Protein AF-A0A0F7ZQN8-F1 (afdb_monomer_lite)

Secondary structure (DSSP, 8-state):
--SHHHHHHHHHHHHHT-HHHHHHHHHHHHHSB-TTSSBP-S-PPPP-SSHHHHHHHHHHHHHHTHHHHHHHHHH---SSTT-GGGGGPPPHHHHHHHHHHHHHHHHHHHHHHHHHHHHHHHTSSSSS------

Sequence (134 aa):
MKGVAGKLHNLVSYINRNDARREVLKARMRVTKTSDGKLFVGVLLKDGGIRWNATYCMIERALRCRPAIDLYQAQWKSPDKDDKHRNDFLTEADWHELEPLYTLLQPFERLTKRLQGRADDEGNEGSSSAVIDD

Organism: NCBI:txid1043627

InterPro domains:
  IPR012337 Ribonuclease H-like superfamily [SSF53098] (4-119)
  IPR052035 Zinc finger BED domain-containing [PTHR46481] (5-116)

Structure (mmCIF, N/CA/C/O backbone):
data_AF-A0A0F7ZQN8-F1
#
_entry.id   AF-A0A0F7ZQN8-F1
#
loop_
_atom_site.group_PDB
_atom_site.id
_atom_site.type_symbol
_atom_site.label_atom_id
_atom_site.label_alt_id
_atom_site.label_comp_id
_atom_site.label_asym_id
_atom_site.label_entity_id
_atom_site.label_seq_id
_atom_site.pdbx_PDB_ins_code
_atom_site.Cartn_x
_atom_site.Cartn_y
_atom_site.Cartn_z
_atom_site.occupancy
_atom_site.B_iso_or_equiv
_atom_site.auth_seq_id
_atom_site.auth_comp_id
_atom_site.auth_asym_id
_atom_site.auth_atom_id
_atom_site.pdbx_PDB_model_num
ATOM 1 N N . MET A 1 1 ? -4.830 8.163 -10.586 1.00 58.22 1 MET A N 1
ATOM 2 C CA . MET A 1 1 ? -4.327 6.903 -11.181 1.00 58.22 1 MET A CA 1
ATOM 3 C C . MET A 1 1 ? -5.511 5.934 -11.240 1.00 58.22 1 MET A C 1
ATOM 5 O O . MET A 1 1 ? -6.352 6.028 -10.356 1.00 58.22 1 MET A O 1
ATOM 9 N N . LYS A 1 2 ? -5.669 5.117 -12.291 1.00 76.38 2 LYS A N 1
ATOM 10 C CA . LYS A 1 2 ? -6.798 4.167 -12.438 1.00 76.38 2 LYS A CA 1
ATOM 11 C C . LYS A 1 2 ? -6.299 2.727 -12.228 1.00 76.38 2 LYS A C 1
ATOM 13 O O . LYS A 1 2 ? -5.107 2.488 -12.400 1.00 76.38 2 LYS A O 1
ATOM 18 N N . GLY A 1 3 ? -7.192 1.802 -11.872 1.00 87.62 3 GLY A N 1
ATOM 19 C CA . GLY A 1 3 ? -6.855 0.393 -11.610 1.00 87.62 3 GLY A CA 1
ATOM 20 C C . GLY A 1 3 ? -6.200 0.156 -10.244 1.00 87.62 3 GLY A C 1
ATOM 21 O O . GLY A 1 3 ? -6.151 1.060 -9.406 1.00 87.62 3 GLY A O 1
ATOM 22 N N . VAL A 1 4 ? -5.675 -1.054 -10.034 1.00 91.94 4 VAL A N 1
ATOM 23 C CA . VAL A 1 4 ? -5.182 -1.529 -8.728 1.00 91.94 4 VAL A CA 1
ATOM 24 C C . VAL A 1 4 ? -4.074 -0.656 -8.120 1.00 91.94 4 VAL A C 1
ATOM 26 O O . VAL A 1 4 ? -4.091 -0.351 -6.928 1.00 91.94 4 VAL A O 1
ATOM 29 N N . ALA A 1 5 ? -3.161 -0.133 -8.944 1.00 90.88 5 ALA A N 1
ATOM 30 C CA . ALA A 1 5 ? -2.118 0.787 -8.485 1.00 90.88 5 ALA A CA 1
ATOM 31 C C . ALA A 1 5 ? -2.697 2.120 -7.981 1.00 90.88 5 ALA A C 1
ATOM 33 O O . ALA A 1 5 ? -2.196 2.696 -7.016 1.00 90.88 5 ALA A O 1
ATOM 34 N N . GLY A 1 6 ? -3.780 2.603 -8.601 1.00 91.25 6 GLY A N 1
ATOM 35 C CA . GLY A 1 6 ? -4.474 3.806 -8.145 1.00 91.25 6 GLY A CA 1
ATOM 36 C C . GLY A 1 6 ? -5.232 3.600 -6.842 1.00 91.25 6 GLY A C 1
ATOM 37 O O . GLY A 1 6 ? -5.226 4.482 -5.988 1.00 91.25 6 GLY A O 1
ATOM 38 N N . LYS A 1 7 ? -5.800 2.410 -6.662 1.00 94.62 7 LYS A N 1
ATOM 39 C CA . LYS A 1 7 ? -6.428 1.993 -5.411 1.00 94.62 7 LYS A CA 1
ATOM 40 C C . LYS A 1 7 ? -5.416 1.974 -4.259 1.00 94.62 7 LYS A C 1
ATOM 42 O O . LYS A 1 7 ? -5.613 2.640 -3.244 1.00 94.62 7 LYS A O 1
ATOM 47 N N . LEU A 1 8 ? -4.263 1.331 -4.472 1.00 94.44 8 LEU A N 1
ATOM 48 C CA . LEU A 1 8 ? -3.152 1.335 -3.516 1.00 94.44 8 LEU A CA 1
ATOM 49 C C . LEU A 1 8 ? -2.645 2.759 -3.222 1.00 94.44 8 LEU A C 1
ATOM 51 O O . LEU A 1 8 ? -2.448 3.109 -2.059 1.00 94.44 8 LEU A O 1
ATOM 55 N N . HIS A 1 9 ? -2.480 3.603 -4.247 1.00 92.50 9 HIS A N 1
ATOM 56 C CA . HIS A 1 9 ? -2.089 5.008 -4.079 1.00 92.50 9 HIS A CA 1
ATOM 57 C C . HIS A 1 9 ? -3.048 5.773 -3.159 1.00 92.50 9 HIS A C 1
ATOM 59 O O . HIS A 1 9 ? -2.608 6.513 -2.271 1.00 92.50 9 HIS A O 1
ATOM 65 N N . ASN A 1 10 ? -4.356 5.615 -3.373 1.00 93.38 10 ASN A N 1
ATOM 66 C CA . ASN A 1 10 ? -5.377 6.275 -2.568 1.00 93.38 10 ASN A CA 1
ATOM 67 C C . ASN A 1 10 ? -5.336 5.783 -1.121 1.00 93.38 10 ASN A C 1
ATOM 69 O O . ASN A 1 10 ? -5.368 6.607 -0.205 1.00 93.38 10 ASN A O 1
ATOM 73 N N . LEU A 1 11 ? -5.177 4.471 -0.912 1.00 93.56 11 LEU A N 1
ATOM 74 C CA . LEU A 1 11 ? -5.047 3.875 0.415 1.00 93.56 11 LEU A CA 1
ATOM 75 C C . LEU A 1 11 ? -3.841 4.429 1.176 1.00 93.56 11 LEU A C 1
ATOM 77 O O . LEU A 1 11 ? -3.977 4.967 2.277 1.00 93.56 11 LEU A O 1
ATOM 81 N N . VAL A 1 12 ? -2.663 4.371 0.555 1.00 92.00 12 VAL A N 1
ATOM 82 C CA . VAL A 1 12 ? -1.421 4.909 1.119 1.00 92.00 12 VAL A CA 1
ATOM 83 C C . VAL A 1 12 ? -1.561 6.404 1.410 1.00 92.00 12 VAL A C 1
ATOM 85 O O . VAL A 1 12 ? -1.172 6.869 2.482 1.00 92.00 12 VAL A O 1
ATOM 88 N N . SER A 1 13 ? -2.152 7.167 0.487 1.00 92.31 13 SER A N 1
ATOM 89 C CA . SER A 1 13 ? -2.384 8.602 0.662 1.00 92.31 13 SER A CA 1
ATOM 90 C C . SER A 1 13 ? -3.335 8.900 1.819 1.00 92.31 13 SER A C 1
ATOM 92 O O . SER A 1 13 ? -3.062 9.806 2.603 1.00 92.31 13 SER A O 1
ATOM 94 N N . TYR A 1 14 ? -4.432 8.155 1.957 1.00 91.88 14 TYR A N 1
ATOM 95 C CA . TYR A 1 14 ? -5.397 8.341 3.040 1.00 91.88 14 TYR A CA 1
A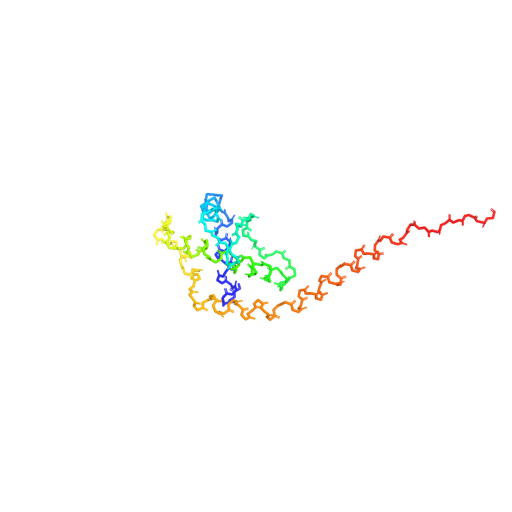TOM 96 C C . TYR A 1 14 ? -4.769 8.102 4.413 1.00 91.88 14 TYR A C 1
ATOM 98 O O . TYR A 1 14 ? -4.986 8.898 5.335 1.00 91.88 14 TYR A O 1
ATOM 106 N N . ILE A 1 15 ? -3.974 7.035 4.536 1.00 91.00 15 ILE A N 1
ATOM 107 C CA . ILE A 1 15 ? -3.269 6.687 5.772 1.00 91.00 15 ILE A CA 1
ATOM 108 C C . ILE A 1 15 ? -2.221 7.754 6.086 1.00 91.00 15 ILE A C 1
ATOM 110 O O . ILE A 1 15 ? -2.177 8.271 7.199 1.00 91.00 15 ILE A O 1
ATOM 114 N N . ASN A 1 16 ? -1.404 8.134 5.101 1.00 90.06 16 ASN A N 1
ATOM 115 C CA . ASN A 1 16 ? -0.279 9.033 5.336 1.00 90.06 16 ASN A CA 1
ATOM 116 C C . ASN A 1 16 ? -0.682 10.487 5.606 1.00 90.06 16 ASN A C 1
ATOM 118 O O . ASN A 1 16 ? 0.081 11.206 6.247 1.00 90.06 16 ASN A O 1
ATOM 122 N N . ARG A 1 17 ? -1.875 10.920 5.183 1.00 89.38 17 ARG A N 1
ATOM 123 C CA . ARG A 1 17 ? -2.391 12.282 5.418 1.00 89.38 17 ARG A CA 1
ATOM 124 C C . ARG A 1 17 ? -2.775 12.581 6.871 1.00 89.38 17 ARG A C 1
ATOM 126 O O . ARG A 1 17 ? -3.018 13.740 7.181 1.00 89.38 17 ARG A O 1
ATOM 133 N N . ASN A 1 18 ? -2.864 11.579 7.746 1.00 89.25 18 ASN A N 1
ATOM 134 C CA . ASN A 1 18 ? -3.291 11.771 9.131 1.00 89.25 18 ASN A CA 1
ATOM 135 C C . ASN A 1 18 ? -2.419 10.962 10.099 1.00 89.25 18 ASN A C 1
ATOM 137 O O . ASN A 1 18 ? -2.306 9.743 9.988 1.00 89.25 18 ASN A O 1
ATOM 141 N N . ASP A 1 19 ? -1.842 11.650 11.078 1.00 89.38 19 ASP A N 1
ATOM 142 C CA . ASP A 1 19 ? -0.894 11.101 12.049 1.00 89.38 19 ASP A CA 1
ATOM 143 C C . ASP A 1 19 ? -1.486 9.9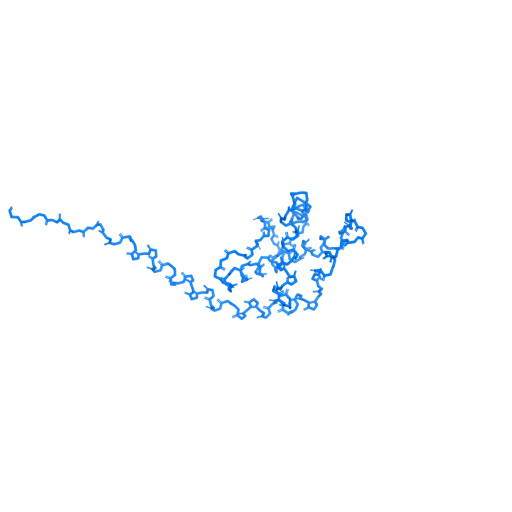50 12.860 1.00 89.38 19 ASP A C 1
ATOM 145 O O . ASP A 1 19 ? -0.856 8.901 12.980 1.00 89.38 19 ASP A O 1
ATOM 149 N N . ALA A 1 20 ? -2.731 10.086 13.321 1.00 90.94 20 ALA A N 1
ATOM 150 C CA . ALA A 1 20 ? -3.416 9.026 14.050 1.00 90.94 20 ALA A CA 1
ATOM 151 C C . ALA A 1 20 ? -3.601 7.774 13.179 1.00 90.94 20 ALA A C 1
ATOM 153 O O . ALA A 1 20 ? -3.368 6.658 13.639 1.00 90.94 20 ALA A O 1
ATOM 154 N N . ARG A 1 21 ? -3.943 7.934 11.892 1.00 91.94 21 ARG A N 1
ATOM 155 C CA . ARG A 1 21 ? -4.058 6.800 10.956 1.00 91.94 21 ARG A CA 1
ATOM 156 C C . ARG A 1 21 ? -2.712 6.116 10.727 1.00 91.94 21 ARG A C 1
ATOM 158 O O . ARG A 1 21 ? -2.664 4.885 10.692 1.00 91.94 21 ARG A O 1
ATOM 165 N N . ARG A 1 22 ? -1.624 6.889 10.616 1.00 91.38 22 ARG A N 1
ATOM 166 C CA . ARG A 1 22 ? -0.261 6.340 10.516 1.00 91.38 22 ARG A CA 1
ATOM 167 C C . ARG A 1 22 ? 0.114 5.543 11.761 1.00 91.38 22 ARG A C 1
ATOM 169 O O . ARG A 1 22 ? 0.647 4.445 11.625 1.00 91.38 22 ARG A O 1
ATOM 176 N N . GLU A 1 23 ? -0.183 6.053 12.954 1.00 91.31 23 GLU A N 1
ATOM 177 C CA . GLU A 1 23 ? 0.110 5.343 14.205 1.00 91.31 23 GLU A CA 1
ATOM 178 C C . GLU A 1 23 ? -0.714 4.059 14.358 1.00 91.31 23 GLU A C 1
ATOM 180 O O . GLU A 1 23 ? -0.166 3.035 14.770 1.00 91.31 23 GLU A O 1
ATOM 185 N N . VAL A 1 24 ? -1.985 4.051 13.935 1.00 91.12 24 VAL A N 1
ATOM 186 C CA . VAL A 1 24 ? -2.795 2.820 13.897 1.00 91.12 24 VAL A CA 1
ATOM 187 C C . VAL A 1 24 ? -2.131 1.765 13.013 1.00 91.12 24 VAL A C 1
ATOM 189 O O . VAL A 1 24 ? -1.968 0.623 13.446 1.00 91.12 24 VAL A O 1
ATOM 192 N N . LEU A 1 25 ? -1.689 2.129 11.806 1.00 90.69 25 LEU A N 1
ATOM 193 C CA . LEU A 1 25 ? -1.009 1.179 10.925 1.00 90.69 25 LEU A CA 1
ATOM 194 C C . LEU A 1 25 ? 0.326 0.696 11.517 1.00 90.69 25 LEU A C 1
ATOM 196 O O . LEU A 1 25 ? 0.598 -0.504 11.497 1.00 90.69 25 LEU A O 1
ATOM 200 N N . LYS A 1 26 ? 1.143 1.591 12.089 1.00 88.81 26 LYS A N 1
ATOM 201 C CA . LYS A 1 26 ? 2.397 1.210 12.764 1.00 88.81 26 LYS A CA 1
ATOM 202 C C . LYS A 1 26 ? 2.149 0.233 13.911 1.00 88.81 26 LYS A C 1
ATOM 204 O O . LYS A 1 26 ? 2.902 -0.724 14.070 1.00 88.81 26 LYS A O 1
ATOM 209 N N . ALA A 1 27 ? 1.090 0.438 14.693 1.00 89.00 27 ALA A N 1
ATOM 210 C CA . ALA A 1 27 ? 0.706 -0.489 15.750 1.00 89.00 27 ALA A CA 1
ATOM 211 C C . ALA A 1 27 ? 0.363 -1.879 15.190 1.00 89.00 27 ALA A C 1
ATOM 213 O O . ALA A 1 27 ? 0.725 -2.877 15.807 1.00 89.00 27 ALA A O 1
ATOM 214 N N . ARG A 1 28 ? -0.269 -1.965 14.008 1.00 89.38 28 ARG A N 1
ATOM 215 C CA . ARG A 1 28 ? -0.506 -3.248 13.319 1.00 89.38 28 ARG A CA 1
ATOM 216 C C . ARG A 1 28 ? 0.789 -3.884 12.828 1.00 89.38 28 ARG A C 1
ATOM 218 O O . ARG A 1 28 ? 1.028 -5.043 13.137 1.00 89.38 28 ARG A O 1
ATOM 225 N N . MET A 1 29 ? 1.678 -3.110 12.209 1.00 86.25 29 MET A N 1
ATOM 226 C CA . MET A 1 29 ? 2.998 -3.588 11.771 1.00 86.25 29 MET A CA 1
ATOM 227 C C . MET A 1 29 ? 3.854 -4.167 12.909 1.00 86.25 29 MET A C 1
ATOM 229 O O . MET A 1 29 ? 4.665 -5.052 12.664 1.00 86.25 29 MET A O 1
ATOM 233 N N . ARG A 1 30 ? 3.679 -3.698 14.153 1.00 84.12 30 ARG A N 1
ATOM 234 C CA . ARG A 1 30 ? 4.383 -4.238 15.333 1.00 84.12 30 ARG A CA 1
ATOM 235 C C . ARG A 1 30 ? 3.872 -5.608 15.783 1.00 84.12 30 ARG A C 1
ATOM 237 O O . ARG A 1 30 ? 4.616 -6.332 16.433 1.00 84.12 30 ARG A O 1
ATOM 244 N N . VAL A 1 31 ? 2.617 -5.943 15.478 1.00 84.31 31 VAL A N 1
ATOM 245 C CA . VAL A 1 31 ? 1.973 -7.199 15.910 1.00 84.31 31 VAL A CA 1
ATOM 246 C C . VAL A 1 31 ? 1.794 -8.203 14.772 1.00 84.31 31 VAL A C 1
ATOM 248 O O . VAL A 1 31 ? 1.508 -9.369 15.023 1.00 84.31 31 VAL A O 1
ATOM 251 N N . THR A 1 32 ? 1.984 -7.777 13.524 1.00 83.81 32 THR A N 1
ATOM 252 C CA . THR A 1 32 ? 1.983 -8.647 12.346 1.00 83.81 32 THR A CA 1
ATOM 253 C C . THR A 1 32 ? 3.401 -8.841 11.833 1.00 83.81 32 THR A C 1
ATOM 255 O O . THR A 1 32 ? 4.133 -7.869 11.646 1.00 83.81 32 THR A O 1
ATOM 258 N N . LYS A 1 33 ? 3.772 -10.081 11.516 1.00 84.12 33 LYS A N 1
ATOM 259 C CA . LYS A 1 33 ? 4.970 -10.333 10.711 1.00 84.12 33 LYS A CA 1
ATOM 260 C C . LYS A 1 33 ? 4.715 -9.897 9.265 1.00 84.12 33 LYS A C 1
ATOM 262 O O . LYS A 1 33 ? 3.588 -9.988 8.780 1.00 84.12 33 LYS A O 1
ATOM 267 N N . THR A 1 34 ? 5.752 -9.417 8.592 1.00 82.88 34 THR A N 1
ATOM 268 C CA . THR A 1 34 ? 5.765 -9.242 7.139 1.00 82.88 34 THR A CA 1
ATOM 269 C C . THR A 1 34 ? 5.527 -10.576 6.446 1.00 82.88 34 THR A C 1
ATOM 271 O O . THR A 1 34 ? 5.671 -11.643 7.048 1.00 82.88 34 THR A O 1
ATOM 274 N N . SER A 1 35 ? 5.222 -10.523 5.153 1.00 81.50 35 SER A N 1
ATOM 275 C CA . SER A 1 35 ? 5.026 -11.722 4.330 1.00 81.50 35 SER A CA 1
ATOM 276 C C . SER A 1 35 ? 6.251 -12.659 4.319 1.00 81.50 35 SER A C 1
ATOM 278 O O . SER A 1 35 ? 6.089 -13.861 4.153 1.00 81.50 35 SER A O 1
ATOM 280 N N . ASP A 1 36 ? 7.466 -12.149 4.568 1.00 82.81 36 ASP A N 1
ATOM 281 C CA . ASP A 1 36 ? 8.699 -12.943 4.734 1.00 82.81 36 ASP A CA 1
ATOM 282 C C . ASP A 1 36 ? 9.012 -13.325 6.199 1.00 82.81 36 ASP A C 1
ATOM 284 O O . ASP A 1 36 ? 10.122 -13.752 6.515 1.00 82.81 36 ASP A O 1
ATOM 288 N N . GLY A 1 37 ? 8.052 -13.169 7.115 1.00 78.12 37 GLY A N 1
ATOM 289 C CA . GLY A 1 37 ? 8.149 -13.617 8.507 1.00 78.12 37 GLY A CA 1
ATOM 290 C C . GLY A 1 37 ? 8.931 -12.696 9.452 1.00 78.12 37 GLY A C 1
ATOM 291 O O . GLY A 1 37 ? 9.158 -13.068 10.608 1.00 78.12 37 GLY A O 1
ATOM 292 N N . LYS A 1 38 ? 9.333 -11.502 9.004 1.00 77.38 38 LYS A N 1
ATOM 293 C CA . LYS A 1 38 ? 10.127 -10.533 9.779 1.00 77.38 38 LYS A CA 1
ATOM 294 C C . LYS A 1 38 ? 9.251 -9.452 10.410 1.00 77.38 38 LYS A C 1
ATOM 296 O O . LYS A 1 38 ? 8.073 -9.316 10.104 1.00 77.38 38 LYS A O 1
ATOM 301 N N . LEU A 1 39 ? 9.819 -8.664 11.319 1.00 73.06 39 LEU A N 1
ATOM 302 C CA . LEU A 1 39 ? 9.166 -7.442 11.790 1.00 73.06 39 LEU A CA 1
ATOM 303 C C . LEU A 1 39 ? 9.446 -6.308 10.808 1.00 73.06 39 LEU A C 1
ATOM 305 O O . LEU A 1 39 ? 10.587 -6.097 10.395 1.00 73.06 39 LEU A O 1
ATOM 309 N N . PHE A 1 40 ? 8.406 -5.561 10.449 1.00 70.94 40 PHE A N 1
ATOM 310 C CA . PHE A 1 40 ? 8.566 -4.391 9.600 1.00 70.94 40 PHE A CA 1
ATOM 311 C C . PHE A 1 40 ? 8.933 -3.162 10.431 1.00 70.94 40 PHE A C 1
ATOM 313 O O . PHE A 1 40 ? 8.171 -2.745 11.303 1.00 70.94 40 PHE A O 1
ATOM 320 N N . VAL A 1 41 ? 10.065 -2.530 10.117 1.00 64.50 41 VAL A N 1
ATOM 321 C CA . VAL A 1 41 ? 10.470 -1.252 10.717 1.00 64.50 41 VAL A CA 1
ATOM 322 C C . VAL A 1 41 ? 10.429 -0.170 9.637 1.00 64.50 41 VAL A C 1
ATOM 324 O O . VAL A 1 41 ? 11.343 -0.037 8.827 1.00 64.50 41 VAL A O 1
ATOM 327 N N . GLY A 1 42 ? 9.336 0.599 9.589 1.00 67.06 42 GLY A N 1
ATOM 328 C CA . GLY A 1 42 ? 9.226 1.783 8.734 1.00 67.06 42 GLY A CA 1
ATOM 329 C C . GLY A 1 42 ? 7.788 2.235 8.442 1.00 67.06 42 GLY A C 1
ATOM 330 O O . GLY A 1 42 ? 6.848 1.786 9.084 1.00 67.06 42 GLY A O 1
ATOM 331 N N . VAL A 1 43 ? 7.613 3.145 7.474 1.00 72.19 43 VAL A N 1
ATOM 332 C CA . VAL A 1 43 ? 6.310 3.741 7.079 1.00 72.19 43 VAL A CA 1
ATOM 333 C C . VAL A 1 43 ? 5.876 3.322 5.674 1.00 72.19 43 VAL A C 1
ATOM 335 O O . VAL A 1 43 ? 6.735 2.928 4.898 1.00 72.19 43 VAL A O 1
ATOM 338 N N . LEU A 1 44 ? 4.595 3.411 5.300 1.00 77.19 44 LEU A N 1
ATOM 339 C CA . LEU A 1 44 ? 4.200 3.253 3.890 1.00 77.19 44 LEU A CA 1
ATOM 340 C C . LEU A 1 44 ? 4.697 4.445 3.065 1.00 77.19 44 LEU A C 1
ATOM 342 O O . LEU A 1 44 ? 4.549 5.592 3.483 1.00 77.19 44 LEU A O 1
ATOM 346 N 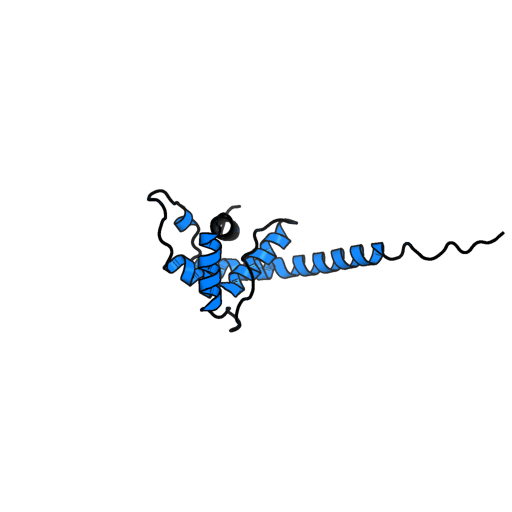N . LEU A 1 45 ? 5.275 4.178 1.895 1.00 76.94 45 LEU A N 1
ATOM 347 C CA . LEU A 1 45 ? 5.786 5.215 1.000 1.00 76.94 45 LEU A CA 1
ATOM 348 C C . LEU A 1 45 ? 4.708 5.616 -0.002 1.00 76.94 45 LEU A C 1
ATOM 350 O O . LEU A 1 45 ? 4.118 4.746 -0.636 1.00 76.94 45 LEU A O 1
ATOM 354 N N . LYS A 1 46 ? 4.489 6.924 -0.158 1.00 72.06 46 LYS A N 1
ATOM 355 C CA . LYS A 1 46 ? 3.717 7.481 -1.273 1.00 72.06 46 LYS A CA 1
ATOM 356 C C . LYS A 1 46 ? 4.610 7.544 -2.517 1.00 72.06 46 LYS A C 1
ATOM 358 O O . LYS A 1 46 ? 5.813 7.768 -2.404 1.00 72.06 46 LYS A O 1
ATOM 363 N N . ASP A 1 47 ? 4.029 7.383 -3.695 1.00 69.62 47 ASP A N 1
ATOM 364 C CA . ASP A 1 47 ? 4.702 7.628 -4.967 1.00 69.62 47 ASP A CA 1
ATOM 365 C C . ASP A 1 47 ? 5.049 9.128 -5.141 1.00 69.62 47 ASP A C 1
ATOM 367 O O . ASP A 1 47 ? 4.183 10.002 -5.144 1.00 69.62 47 ASP A O 1
ATOM 371 N N . GLY A 1 48 ? 6.341 9.456 -5.254 1.00 52.06 48 GLY A N 1
ATOM 372 C CA . GLY A 1 48 ? 6.819 10.847 -5.324 1.00 52.06 48 GLY A CA 1
ATOM 373 C C . GLY A 1 48 ? 7.932 11.144 -6.339 1.00 52.06 48 GLY A C 1
ATOM 374 O O . GLY A 1 48 ? 8.476 12.238 -6.298 1.00 52.06 48 GLY A O 1
ATOM 375 N N . GLY A 1 49 ? 8.290 10.214 -7.233 1.00 55.81 49 GLY A N 1
ATOM 376 C CA . GLY A 1 49 ? 9.406 10.356 -8.192 1.00 55.81 49 GLY A CA 1
ATOM 377 C C . GLY A 1 49 ? 9.068 9.846 -9.600 1.00 55.81 49 GLY A C 1
ATOM 378 O O . GLY A 1 49 ? 7.884 9.710 -9.915 1.00 55.81 49 GLY A O 1
ATOM 379 N N . ILE A 1 50 ? 10.087 9.553 -10.438 1.00 54.25 50 ILE A N 1
ATOM 380 C CA . ILE A 1 50 ? 9.919 8.952 -11.784 1.00 54.25 50 ILE A CA 1
ATOM 381 C C . ILE A 1 50 ? 8.844 7.865 -11.695 1.00 54.25 50 ILE A C 1
ATOM 383 O O . ILE A 1 50 ? 8.913 6.962 -10.858 1.00 54.25 50 ILE A O 1
ATOM 387 N N . ARG A 1 51 ? 7.787 8.043 -12.495 1.00 64.81 51 ARG A N 1
ATOM 388 C CA . ARG A 1 51 ? 6.431 7.554 -12.198 1.00 64.81 51 ARG A CA 1
ATOM 389 C C . ARG A 1 51 ? 6.373 6.056 -11.901 1.00 64.81 51 ARG A C 1
ATOM 391 O O . ARG A 1 51 ? 5.574 5.624 -11.077 1.00 64.81 51 ARG A O 1
ATOM 398 N N . TRP A 1 52 ? 7.226 5.269 -12.548 1.00 74.56 52 TRP A N 1
ATOM 399 C CA . TRP A 1 52 ? 7.263 3.824 -12.384 1.00 74.56 52 TRP A CA 1
ATOM 400 C C . TRP A 1 52 ? 8.152 3.367 -11.204 1.00 74.56 52 TRP A C 1
ATOM 402 O O . TRP A 1 52 ? 7.755 2.422 -10.531 1.00 74.56 52 TRP A O 1
ATOM 412 N N . ASN A 1 53 ? 9.258 4.044 -10.851 1.00 78.25 53 ASN A N 1
ATOM 413 C CA . ASN A 1 53 ? 10.103 3.682 -9.688 1.00 78.25 53 ASN A CA 1
ATOM 414 C C . ASN A 1 53 ? 9.358 3.929 -8.379 1.00 78.25 53 ASN A C 1
ATOM 416 O O . ASN A 1 53 ? 9.360 3.115 -7.460 1.00 78.25 53 ASN A O 1
ATOM 420 N N . ALA A 1 54 ? 8.680 5.073 -8.306 1.00 80.75 54 ALA A N 1
ATOM 421 C CA . ALA A 1 54 ? 7.903 5.438 -7.136 1.00 80.75 54 ALA A CA 1
ATOM 422 C C . ALA A 1 54 ? 6.722 4.470 -6.930 1.00 80.75 54 ALA A C 1
ATOM 424 O O . ALA A 1 54 ? 6.452 4.044 -5.806 1.00 80.75 54 ALA A O 1
ATOM 425 N N . THR A 1 55 ? 6.085 4.057 -8.031 1.00 87.38 55 THR A N 1
ATOM 426 C CA . THR A 1 55 ? 5.047 3.018 -8.035 1.00 87.38 55 THR A CA 1
ATOM 427 C C . THR A 1 55 ? 5.616 1.662 -7.614 1.00 87.38 55 THR A C 1
ATOM 429 O O . THR A 1 55 ? 5.043 1.013 -6.745 1.00 87.38 55 THR A O 1
ATOM 432 N N . TYR A 1 56 ? 6.770 1.259 -8.155 1.00 90.38 56 TYR A N 1
ATOM 433 C CA . TYR A 1 56 ? 7.469 0.030 -7.777 1.00 90.38 56 TYR A CA 1
ATOM 434 C C . TYR A 1 56 ? 7.733 -0.033 -6.267 1.00 90.38 56 TYR A C 1
ATOM 436 O O . TYR A 1 56 ? 7.328 -0.992 -5.611 1.00 90.38 56 TYR A O 1
ATOM 444 N N . CYS A 1 57 ? 8.338 1.014 -5.698 1.00 89.69 57 CYS A N 1
ATOM 445 C CA . CYS A 1 57 ? 8.645 1.092 -4.269 1.00 89.69 57 CYS A CA 1
ATOM 446 C C . CYS A 1 57 ? 7.382 1.051 -3.396 1.00 89.69 57 CYS A C 1
ATOM 448 O O . CYS A 1 57 ? 7.386 0.433 -2.330 1.00 89.69 57 CYS A O 1
ATOM 450 N N . MET A 1 58 ? 6.294 1.695 -3.833 1.00 92.38 58 MET A N 1
ATOM 451 C CA . MET A 1 58 ? 5.010 1.652 -3.131 1.00 92.38 58 MET A CA 1
ATOM 452 C C . MET A 1 58 ? 4.426 0.232 -3.123 1.00 92.38 58 MET A C 1
ATOM 454 O O . MET A 1 58 ? 4.031 -0.252 -2.061 1.00 92.38 58 MET A O 1
ATOM 458 N N . ILE A 1 59 ? 4.415 -0.451 -4.275 1.00 93.88 59 ILE A N 1
ATOM 459 C CA . ILE A 1 59 ? 3.897 -1.821 -4.399 1.00 93.88 59 ILE A CA 1
ATOM 460 C C . ILE A 1 59 ? 4.754 -2.799 -3.591 1.00 93.88 59 ILE A C 1
ATOM 462 O O . ILE A 1 59 ? 4.210 -3.563 -2.798 1.00 93.88 59 ILE A O 1
ATOM 466 N N . GLU A 1 60 ? 6.083 -2.738 -3.716 1.00 93.62 60 GLU A N 1
ATOM 467 C CA . GLU A 1 60 ? 7.010 -3.590 -2.957 1.00 93.62 60 GLU A CA 1
ATOM 468 C C . GLU A 1 60 ? 6.718 -3.536 -1.456 1.00 93.62 60 GLU A C 1
ATOM 470 O O . GLU A 1 60 ? 6.659 -4.549 -0.755 1.00 93.62 60 GLU A O 1
ATOM 475 N N . ARG A 1 61 ? 6.525 -2.317 -0.955 1.00 91.19 61 ARG A N 1
ATOM 476 C CA . ARG A 1 61 ? 6.306 -2.067 0.462 1.00 91.19 61 ARG A CA 1
ATOM 477 C C . ARG A 1 61 ? 4.923 -2.512 0.911 1.00 91.19 61 ARG A C 1
ATOM 479 O O . ARG A 1 61 ? 4.805 -3.068 1.998 1.00 91.19 61 ARG A O 1
ATOM 486 N N . ALA A 1 62 ? 3.904 -2.310 0.079 1.00 94.06 62 ALA A N 1
ATOM 487 C CA . ALA A 1 62 ? 2.561 -2.809 0.339 1.00 94.06 62 ALA A CA 1
ATOM 488 C C . ALA A 1 62 ? 2.538 -4.342 0.420 1.00 94.06 62 ALA A C 1
ATOM 490 O O . ALA A 1 62 ? 2.012 -4.875 1.391 1.00 94.06 62 ALA A O 1
ATOM 491 N N . LEU A 1 63 ? 3.193 -5.041 -0.516 1.00 94.88 63 LEU A N 1
ATOM 492 C CA . LEU A 1 63 ? 3.281 -6.507 -0.525 1.00 94.88 63 LEU A CA 1
ATOM 493 C C . LEU A 1 63 ? 3.990 -7.058 0.720 1.00 94.88 63 LEU A C 1
ATOM 495 O O . LEU A 1 63 ? 3.526 -8.027 1.323 1.00 94.88 63 LEU A O 1
ATOM 499 N N . ARG A 1 64 ? 5.081 -6.420 1.167 1.00 92.19 64 ARG A N 1
ATOM 500 C CA . ARG A 1 64 ? 5.764 -6.800 2.421 1.00 92.19 64 ARG A CA 1
ATOM 501 C C . ARG A 1 64 ? 4.887 -6.583 3.655 1.00 92.19 64 ARG A C 1
ATOM 503 O O . ARG A 1 64 ? 4.987 -7.344 4.614 1.00 92.19 64 ARG A O 1
ATOM 510 N N . CYS A 1 65 ? 4.040 -5.558 3.625 1.00 91.75 65 CYS A N 1
ATOM 511 C CA . CYS A 1 65 ? 3.176 -5.150 4.731 1.00 91.75 65 CYS A CA 1
ATOM 512 C C . CYS A 1 65 ? 1.735 -5.661 4.614 1.00 91.75 65 CYS A C 1
ATOM 514 O O . CYS A 1 65 ? 0.889 -5.213 5.389 1.00 91.75 65 CYS A O 1
ATOM 516 N N . ARG A 1 66 ? 1.446 -6.575 3.680 1.00 95.19 66 ARG A N 1
ATOM 517 C CA . ARG A 1 66 ? 0.089 -7.056 3.400 1.00 95.19 66 ARG A CA 1
ATOM 518 C C . ARG A 1 66 ? -0.667 -7.497 4.664 1.00 95.19 66 ARG A C 1
ATOM 520 O O . ARG A 1 66 ? -1.728 -6.928 4.900 1.00 95.19 66 ARG A O 1
ATOM 527 N N . PRO A 1 67 ? -0.110 -8.336 5.564 1.00 93.25 67 PRO A N 1
ATOM 528 C CA . PRO A 1 67 ? -0.812 -8.720 6.794 1.00 93.25 67 PRO A CA 1
ATOM 529 C C . PRO A 1 67 ? -1.223 -7.533 7.681 1.00 93.25 67 PRO A C 1
ATOM 531 O O . PRO A 1 67 ? -2.299 -7.531 8.278 1.00 93.25 67 PRO A O 1
ATOM 534 N N . ALA A 1 68 ? -0.385 -6.493 7.759 1.00 92.81 68 ALA A N 1
ATOM 535 C CA . ALA A 1 68 ? -0.685 -5.286 8.526 1.00 92.81 68 ALA A CA 1
ATOM 536 C C . ALA A 1 68 ? -1.785 -4.446 7.863 1.00 92.81 68 ALA A C 1
ATOM 538 O O . ALA A 1 68 ? -2.625 -3.874 8.558 1.00 92.81 68 ALA A O 1
ATOM 539 N N . ILE A 1 69 ? -1.764 -4.359 6.529 1.00 95.06 69 ILE A N 1
ATOM 540 C CA . ILE A 1 69 ? -2.760 -3.633 5.736 1.00 95.06 69 ILE A CA 1
ATOM 541 C C . ILE A 1 69 ? -4.111 -4.346 5.817 1.00 95.06 69 ILE A C 1
ATOM 543 O O . ILE A 1 69 ? -5.110 -3.696 6.110 1.00 95.06 69 ILE A O 1
ATOM 547 N N . ASP A 1 70 ? -4.144 -5.667 5.665 1.00 96.75 70 ASP A N 1
ATOM 548 C CA . ASP A 1 70 ? -5.370 -6.459 5.787 1.00 96.75 70 ASP A CA 1
ATOM 549 C C . ASP A 1 70 ? -5.993 -6.287 7.180 1.00 96.75 70 ASP A C 1
ATOM 551 O O . ASP A 1 70 ? -7.188 -6.011 7.306 1.00 96.75 70 ASP A O 1
ATOM 555 N N . LEU A 1 71 ? -5.170 -6.326 8.235 1.00 94.94 71 LEU A N 1
ATOM 556 C CA . LEU A 1 71 ? -5.626 -6.087 9.604 1.00 94.94 71 LEU A CA 1
ATOM 557 C C . LEU A 1 71 ? -6.111 -4.645 9.831 1.00 94.94 71 LEU A C 1
ATOM 559 O O . LEU A 1 71 ? -7.091 -4.433 10.547 1.00 94.94 71 LEU A O 1
ATOM 563 N N . TYR A 1 72 ? -5.446 -3.653 9.230 1.00 94.62 72 TYR A N 1
ATOM 564 C CA . TYR A 1 72 ? -5.892 -2.259 9.257 1.00 94.62 72 TYR A CA 1
ATOM 565 C C . TYR A 1 72 ? -7.278 -2.118 8.619 1.00 94.62 72 TYR A C 1
ATOM 567 O O . TYR A 1 72 ? -8.175 -1.551 9.238 1.00 94.62 72 TYR A O 1
ATOM 575 N N . GLN A 1 73 ? -7.473 -2.679 7.423 1.00 95.94 73 GLN A N 1
ATOM 576 C CA . GLN A 1 73 ? -8.735 -2.622 6.682 1.00 95.94 73 GLN A CA 1
ATOM 577 C C . GLN A 1 73 ? -9.865 -3.345 7.424 1.00 95.94 73 GLN A C 1
ATOM 579 O O . GLN A 1 73 ? -10.967 -2.812 7.533 1.00 95.94 73 GLN A O 1
ATOM 584 N N . ALA A 1 74 ? -9.587 -4.519 7.997 1.00 95.31 74 ALA A N 1
ATOM 585 C CA . ALA A 1 74 ? -10.569 -5.302 8.745 1.00 95.31 74 ALA A CA 1
ATOM 586 C C . ALA A 1 74 ? -11.087 -4.584 10.004 1.00 95.31 74 ALA A C 1
ATOM 588 O O . ALA A 1 74 ? -12.224 -4.796 10.421 1.00 95.31 74 ALA A O 1
ATOM 589 N N . GLN A 1 75 ? -10.257 -3.741 10.622 1.00 93.69 75 GLN A N 1
ATOM 590 C CA . GLN A 1 75 ? -10.582 -3.038 11.868 1.00 93.69 75 GLN A CA 1
ATOM 591 C C . GLN A 1 75 ? -10.910 -1.558 11.668 1.00 93.69 75 GLN A C 1
ATOM 593 O O . GLN A 1 75 ? -11.208 -0.855 12.640 1.00 93.69 75 GLN A O 1
ATOM 598 N N . TRP A 1 76 ? -10.831 -1.072 10.433 1.00 93.31 76 TRP A N 1
ATOM 599 C CA . TRP A 1 76 ? -11.113 0.315 10.125 1.00 93.31 76 TRP A CA 1
ATOM 600 C C . TRP A 1 76 ? -12.579 0.636 10.414 1.00 93.31 76 TRP A C 1
ATOM 602 O O . TRP A 1 76 ? -13.497 -0.102 10.050 1.00 93.31 76 TRP A O 1
ATOM 612 N N . LYS A 1 77 ? -12.789 1.775 11.072 1.00 89.56 77 LYS A N 1
ATOM 613 C CA . LYS A 1 77 ? -14.108 2.342 11.328 1.00 89.56 77 LYS A CA 1
ATOM 614 C C . LYS A 1 77 ? -14.193 3.683 10.630 1.00 89.56 77 LYS A C 1
ATOM 616 O O . LYS A 1 77 ? -13.293 4.509 10.775 1.00 89.56 77 LYS A O 1
ATOM 621 N N . SER A 1 78 ? -15.288 3.874 9.905 1.00 85.88 78 SER A N 1
ATOM 622 C CA . SER A 1 78 ? -15.551 5.116 9.196 1.00 85.88 78 SER A CA 1
ATOM 623 C C . SER A 1 78 ? 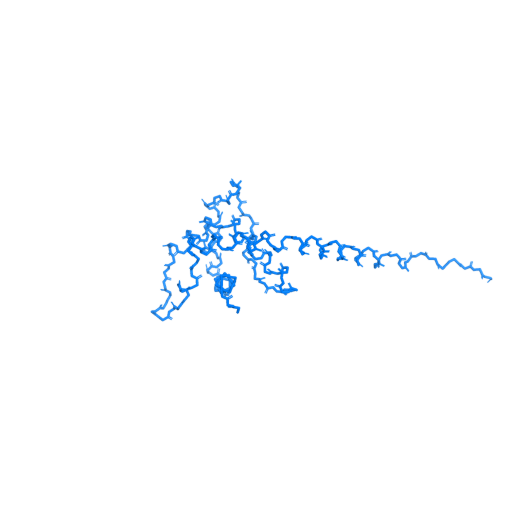-15.578 6.288 10.181 1.00 85.88 78 SER A C 1
ATOM 625 O O . SER A 1 78 ? -16.359 6.232 11.134 1.00 85.88 78 SER A O 1
ATOM 627 N N . PRO A 1 79 ? -14.744 7.327 9.998 1.00 82.00 79 PRO A N 1
ATOM 628 C CA . PRO A 1 79 ? -14.795 8.525 10.832 1.00 82.00 79 PRO A CA 1
ATOM 629 C C . PRO A 1 79 ? -16.045 9.372 10.546 1.00 82.00 79 PRO A C 1
ATOM 631 O O . PRO A 1 79 ? -16.454 10.147 11.403 1.00 82.00 79 PRO A O 1
ATOM 634 N N . ASP A 1 80 ? -16.652 9.203 9.368 1.00 84.75 80 ASP A N 1
ATOM 635 C CA . ASP A 1 80 ? -17.878 9.873 8.927 1.00 84.75 80 ASP A CA 1
ATOM 636 C C . ASP A 1 80 ? -18.732 8.918 8.069 1.00 84.75 80 ASP A C 1
ATOM 638 O O . ASP A 1 80 ? -18.207 7.963 7.493 1.00 84.75 80 ASP A O 1
ATOM 642 N N . LYS A 1 81 ? -20.043 9.148 7.965 1.00 74.88 81 LYS A N 1
ATOM 643 C CA . LYS A 1 81 ? -20.973 8.351 7.148 1.00 74.88 81 LYS A CA 1
ATOM 644 C C . LYS A 1 81 ? -20.667 8.430 5.651 1.00 74.88 81 LYS A C 1
ATOM 646 O O . LYS A 1 81 ? -20.925 7.460 4.945 1.00 74.88 81 LYS A O 1
ATOM 651 N N . ASP A 1 82 ? -20.073 9.533 5.200 1.00 78.81 82 ASP A N 1
ATOM 652 C CA . ASP A 1 82 ? -19.743 9.774 3.792 1.00 78.81 82 ASP A CA 1
ATOM 653 C C . ASP A 1 82 ? -18.282 9.435 3.429 1.00 78.81 82 ASP A C 1
ATOM 655 O O . ASP A 1 82 ? -17.838 9.719 2.311 1.00 78.81 82 ASP A O 1
ATOM 659 N N . ASP A 1 83 ? -17.506 8.816 4.335 1.00 81.94 83 ASP A N 1
ATOM 660 C CA . ASP A 1 83 ? -16.114 8.444 4.044 1.00 81.94 83 ASP A CA 1
ATOM 661 C C . ASP A 1 83 ? -16.051 7.293 3.019 1.00 81.94 83 ASP A C 1
ATOM 663 O O . ASP A 1 83 ? -16.276 6.115 3.312 1.00 81.94 83 ASP A O 1
ATOM 667 N N . LYS A 1 84 ? -15.700 7.653 1.781 1.00 87.25 84 LYS A N 1
ATOM 668 C CA . LYS A 1 84 ? -15.554 6.735 0.642 1.00 87.25 84 LYS A CA 1
ATOM 669 C C . LYS A 1 84 ? -14.247 5.941 0.656 1.00 87.25 84 LYS A C 1
ATOM 671 O O . LYS A 1 84 ? -14.035 5.146 -0.256 1.00 87.25 84 LYS A O 1
ATOM 676 N N . HIS A 1 85 ? -13.381 6.117 1.656 1.00 89.75 85 HIS A N 1
ATOM 677 C CA . HIS A 1 85 ? -12.077 5.455 1.726 1.00 89.75 85 HIS A CA 1
ATOM 678 C C . HIS A 1 85 ? -12.159 3.927 1.646 1.00 89.75 85 HIS A C 1
ATOM 680 O O . HIS A 1 85 ? -11.282 3.290 1.067 1.00 89.75 85 HIS A O 1
ATOM 686 N N . ARG A 1 86 ? -13.244 3.332 2.151 1.00 90.56 86 ARG A N 1
ATOM 687 C CA . ARG A 1 86 ? -13.480 1.886 2.056 1.00 90.56 86 ARG A CA 1
ATOM 688 C C . ARG A 1 86 ? -13.484 1.366 0.612 1.00 90.56 86 ARG A C 1
ATOM 690 O O . ARG A 1 86 ? -13.142 0.210 0.389 1.00 90.56 86 ARG A O 1
ATOM 697 N N . ASN A 1 87 ? -13.821 2.207 -0.367 1.00 92.38 87 ASN A N 1
ATOM 698 C CA . ASN A 1 87 ? -13.782 1.841 -1.786 1.00 92.38 87 ASN A CA 1
ATOM 699 C C . ASN A 1 87 ? -12.352 1.576 -2.281 1.00 92.38 87 ASN A C 1
ATOM 701 O O . ASN A 1 87 ? -12.168 0.866 -3.267 1.00 92.38 87 ASN A O 1
ATOM 705 N N . ASP A 1 88 ? -11.345 2.112 -1.586 1.00 94.38 88 ASP A N 1
ATOM 706 C CA . ASP A 1 88 ? -9.932 1.908 -1.888 1.00 94.38 88 ASP A CA 1
ATOM 707 C C . ASP A 1 88 ? -9.319 0.715 -1.127 1.00 94.38 88 ASP A C 1
ATOM 709 O O . ASP A 1 88 ? -8.110 0.504 -1.190 1.00 94.38 88 ASP A O 1
ATOM 713 N N . PHE A 1 89 ? -10.122 -0.094 -0.423 1.00 95.69 89 PHE A N 1
ATOM 714 C CA . PHE A 1 89 ? -9.604 -1.260 0.298 1.00 95.69 89 PHE A CA 1
ATOM 715 C C . PHE A 1 89 ? -9.186 -2.378 -0.645 1.00 95.69 89 PHE A C 1
ATOM 717 O O . PHE A 1 89 ? -9.996 -2.861 -1.436 1.00 95.69 89 PHE A O 1
ATOM 724 N N . LEU A 1 90 ? -7.938 -2.812 -0.530 1.00 97.50 90 LEU A N 1
ATOM 725 C CA . LEU A 1 90 ? -7.368 -3.901 -1.305 1.00 97.50 90 LEU A CA 1
ATOM 726 C C . LEU A 1 90 ? -8.025 -5.222 -0.910 1.00 97.50 90 LEU A C 1
ATOM 728 O O . LEU A 1 90 ? -8.090 -5.583 0.265 1.00 97.50 90 LEU A O 1
ATOM 732 N N . THR A 1 91 ? -8.530 -5.909 -1.923 1.00 96.94 91 THR A N 1
ATOM 733 C CA . THR A 1 91 ? -9.098 -7.251 -1.867 1.00 96.94 91 THR A CA 1
ATOM 734 C C . THR A 1 91 ? -8.040 -8.287 -2.242 1.00 96.94 91 THR A C 1
ATOM 736 O O . THR A 1 91 ? -6.973 -7.950 -2.749 1.00 96.94 91 THR A O 1
ATOM 739 N N . GLU A 1 92 ? -8.357 -9.567 -2.066 1.00 97.06 92 GLU A N 1
ATOM 740 C CA . GLU A 1 92 ? -7.511 -10.670 -2.541 1.00 97.06 92 GLU A CA 1
ATOM 741 C C . GLU A 1 92 ? -7.197 -10.584 -4.042 1.00 97.06 92 GLU A C 1
ATOM 743 O O . GLU A 1 92 ? -6.056 -10.791 -4.448 1.00 97.06 92 GLU A O 1
ATOM 748 N N . ALA A 1 93 ? -8.178 -10.201 -4.866 1.00 96.75 93 ALA A N 1
ATOM 749 C CA . ALA A 1 93 ? -7.965 -9.996 -6.298 1.00 96.75 93 ALA A CA 1
ATOM 750 C C . ALA A 1 93 ? -6.988 -8.840 -6.569 1.00 96.75 93 ALA A C 1
ATOM 752 O O . ALA A 1 93 ? -6.088 -8.979 -7.392 1.00 96.75 93 ALA A O 1
ATOM 753 N N . ASP A 1 94 ? -7.102 -7.736 -5.822 1.00 97.31 94 ASP A N 1
ATOM 754 C CA . ASP A 1 94 ? -6.164 -6.615 -5.938 1.00 97.31 94 ASP A CA 1
ATOM 755 C C . ASP A 1 94 ? -4.732 -7.051 -5.585 1.00 97.31 94 ASP A C 1
ATOM 757 O O . ASP A 1 94 ? -3.781 -6.690 -6.275 1.00 97.31 94 ASP A O 1
ATOM 761 N N . TRP A 1 95 ? -4.558 -7.858 -4.534 1.00 97.62 95 TRP A N 1
ATOM 762 C CA . TRP A 1 95 ? -3.245 -8.399 -4.177 1.00 97.62 95 TRP A CA 1
ATOM 763 C C . TRP A 1 95 ? -2.661 -9.276 -5.290 1.00 97.62 95 TRP A C 1
ATOM 765 O O . TRP A 1 95 ? -1.499 -9.093 -5.659 1.00 97.62 95 TRP A O 1
ATOM 775 N N . HIS A 1 96 ? -3.478 -10.153 -5.879 1.00 96.38 96 HIS A N 1
ATOM 776 C CA . HIS A 1 96 ? -3.083 -10.980 -7.019 1.00 96.38 96 HIS A CA 1
ATOM 777 C C . HIS A 1 96 ? -2.751 -10.178 -8.284 1.00 96.38 96 HIS A C 1
ATOM 779 O O . HIS A 1 96 ? -1.944 -10.639 -9.085 1.00 96.38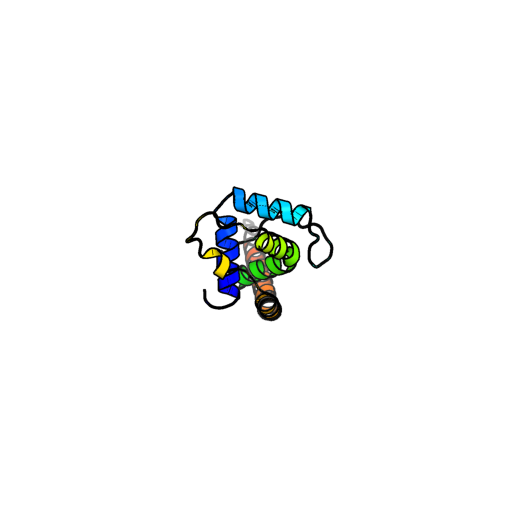 96 HIS A O 1
ATOM 785 N N . GLU A 1 97 ? -3.319 -8.986 -8.473 1.00 95.88 97 GLU A N 1
ATOM 786 C CA . GLU A 1 97 ? -2.947 -8.085 -9.573 1.00 95.88 97 GLU A CA 1
ATOM 787 C C . GLU A 1 97 ? -1.678 -7.263 -9.274 1.00 95.88 97 GLU A C 1
ATOM 789 O O . GLU A 1 97 ? -0.913 -6.931 -10.185 1.00 95.88 97 GLU A O 1
ATOM 794 N N . LEU A 1 98 ? -1.415 -6.935 -8.004 1.00 95.94 98 LEU A N 1
ATOM 795 C CA . LEU A 1 98 ? -0.232 -6.167 -7.593 1.00 95.94 98 LEU A CA 1
ATOM 796 C C . LEU A 1 98 ? 1.072 -6.963 -7.718 1.00 95.94 98 LEU A C 1
ATOM 798 O O . LEU A 1 98 ? 2.103 -6.382 -8.058 1.00 95.94 98 LEU A O 1
ATOM 802 N N . GLU A 1 99 ? 1.044 -8.271 -7.465 1.00 95.88 99 GLU A N 1
ATOM 803 C CA . GLU A 1 99 ? 2.207 -9.160 -7.600 1.00 95.88 99 GLU A CA 1
ATOM 804 C C . GLU A 1 99 ? 2.816 -9.174 -9.018 1.00 95.88 99 GLU A C 1
ATOM 806 O O . GLU A 1 99 ? 4.001 -8.849 -9.154 1.00 95.88 99 GLU A O 1
ATOM 811 N N . PRO A 1 100 ? 2.065 -9.461 -10.101 1.00 94.94 100 PRO A N 1
ATOM 812 C CA . PRO A 1 100 ? 2.615 -9.433 -11.452 1.00 94.94 100 PRO A CA 1
ATOM 813 C C . PRO A 1 100 ? 3.028 -8.019 -11.872 1.00 94.94 100 PRO A C 1
ATOM 815 O O . PRO A 1 100 ? 4.019 -7.863 -12.586 1.00 94.94 100 PRO A O 1
ATOM 818 N N . LEU A 1 101 ? 2.330 -6.978 -11.400 1.00 92.69 101 LEU A N 1
ATOM 819 C CA . LEU A 1 101 ? 2.730 -5.592 -11.646 1.00 92.69 101 LEU A CA 1
ATOM 820 C C . LEU A 1 101 ? 4.081 -5.266 -10.988 1.00 92.69 101 LEU A C 1
ATOM 822 O O . LEU A 1 101 ? 4.926 -4.625 -11.611 1.00 92.69 101 LEU A O 1
ATOM 826 N N . TYR A 1 102 ? 4.319 -5.737 -9.761 1.00 94.25 102 TYR A N 1
ATOM 827 C CA . TYR A 1 102 ? 5.618 -5.624 -9.094 1.00 94.25 102 TYR A CA 1
ATOM 828 C C . TYR A 1 102 ? 6.720 -6.309 -9.908 1.00 94.25 102 TYR A C 1
ATOM 830 O O . TYR A 1 102 ? 7.732 -5.675 -10.212 1.00 94.25 102 TYR A O 1
ATOM 838 N N . THR A 1 103 ? 6.505 -7.560 -10.329 1.00 94.50 103 THR A N 1
ATOM 839 C CA . THR A 1 103 ? 7.460 -8.315 -11.156 1.00 94.50 103 THR A CA 1
ATOM 840 C C . THR A 1 103 ? 7.748 -7.619 -12.486 1.00 94.50 103 THR A C 1
ATOM 842 O O . THR A 1 103 ? 8.908 -7.521 -12.885 1.00 94.50 103 THR A O 1
ATOM 845 N N . LEU A 1 104 ? 6.724 -7.073 -13.150 1.00 93.44 104 LEU A N 1
ATOM 846 C CA . LEU A 1 104 ? 6.867 -6.333 -14.407 1.00 93.44 104 LEU A CA 1
ATOM 847 C C . LEU A 1 104 ? 7.747 -5.084 -14.253 1.00 93.44 104 LEU A C 1
ATOM 849 O O . LEU A 1 104 ? 8.500 -4.742 -15.163 1.00 93.44 104 LEU A O 1
ATOM 853 N N . LEU A 1 105 ? 7.664 -4.403 -13.109 1.00 91.12 105 LEU A N 1
ATOM 854 C CA . LEU A 1 105 ? 8.402 -3.167 -12.843 1.00 91.12 105 LEU A CA 1
ATOM 855 C C . LEU A 1 105 ? 9.861 -3.402 -12.400 1.00 91.12 105 LEU A C 1
ATOM 857 O O . LEU A 1 105 ? 10.697 -2.508 -12.549 1.00 91.12 105 LEU A O 1
ATOM 861 N N . GLN A 1 106 ? 10.202 -4.598 -11.904 1.00 91.19 106 GLN A N 1
ATOM 862 C CA . GLN A 1 106 ? 11.545 -4.920 -11.396 1.00 91.19 106 GLN A CA 1
ATOM 863 C C . GLN A 1 106 ? 12.700 -4.666 -12.391 1.00 91.19 106 GLN A C 1
ATOM 865 O O . GLN A 1 106 ? 13.732 -4.138 -11.962 1.00 91.19 106 GLN A O 1
ATOM 870 N N . PRO A 1 107 ? 12.614 -5.035 -13.688 1.00 91.19 107 PRO A N 1
ATOM 871 C CA . PRO A 1 107 ? 13.701 -4.794 -14.636 1.00 91.19 107 PRO A CA 1
ATOM 872 C C . PRO A 1 107 ? 13.984 -3.306 -14.839 1.00 91.19 107 PRO A C 1
ATOM 874 O O . PRO A 1 107 ? 15.150 -2.913 -14.856 1.00 91.19 107 PRO A O 1
ATOM 877 N N . PHE A 1 108 ? 12.933 -2.488 -14.932 1.00 87.50 108 PHE A N 1
ATOM 878 C CA . PHE A 1 108 ? 13.059 -1.040 -15.077 1.00 87.50 108 PHE A CA 1
ATOM 879 C C . PHE A 1 108 ? 13.783 -0.452 -13.867 1.00 87.50 108 PHE A C 1
ATOM 881 O O . PHE A 1 108 ? 14.770 0.261 -14.031 1.00 87.50 108 PHE A O 1
ATOM 888 N N . GLU A 1 109 ? 13.395 -0.853 -12.654 1.00 87.44 109 GLU A N 1
ATOM 889 C CA . GLU A 1 109 ? 14.021 -0.363 -11.421 1.00 87.44 109 GLU A CA 1
ATOM 890 C C . GLU A 1 109 ? 15.505 -0.698 -11.329 1.00 87.44 109 GLU A C 1
ATOM 892 O O . GLU A 1 109 ? 16.317 0.155 -10.961 1.00 87.44 109 GLU A O 1
ATOM 897 N N . ARG A 1 110 ? 15.891 -1.915 -11.721 1.00 86.62 110 ARG A N 1
ATOM 898 C CA . ARG A 1 110 ? 17.309 -2.286 -11.779 1.00 86.62 110 ARG A CA 1
ATOM 899 C C . ARG A 1 110 ? 18.084 -1.430 -12.777 1.00 86.62 110 ARG A C 1
ATOM 901 O O . ARG A 1 110 ? 19.223 -1.070 -12.488 1.00 86.62 110 ARG A O 1
ATOM 908 N N . LEU A 1 111 ? 17.498 -1.120 -13.934 1.00 85.56 111 LEU A N 1
ATOM 909 C CA . LEU A 1 111 ? 18.143 -0.286 -14.947 1.00 85.56 111 LEU A CA 1
ATOM 910 C C . LEU A 1 111 ? 18.329 1.151 -14.455 1.00 85.56 111 LEU A C 1
ATOM 912 O O . LEU A 1 111 ? 19.436 1.674 -14.553 1.00 85.56 111 LEU A O 1
ATOM 916 N N . THR A 1 112 ? 17.310 1.772 -13.858 1.00 85.06 112 THR A N 1
ATOM 917 C CA . THR A 1 112 ? 17.460 3.144 -13.347 1.00 85.06 112 THR A CA 1
ATOM 918 C C . THR A 1 112 ? 18.432 3.243 -12.191 1.00 85.06 112 THR A C 1
ATOM 920 O O . THR A 1 112 ? 19.247 4.155 -12.210 1.00 85.06 112 THR A O 1
ATOM 923 N N . LYS A 1 113 ? 18.437 2.295 -11.247 1.00 83.25 113 LYS A N 1
ATOM 924 C CA . LYS A 1 113 ? 19.443 2.287 -10.172 1.00 83.25 113 LYS A CA 1
ATOM 925 C C . LYS A 1 113 ? 20.871 2.198 -10.710 1.00 83.25 113 LYS A C 1
ATOM 927 O O . LYS A 1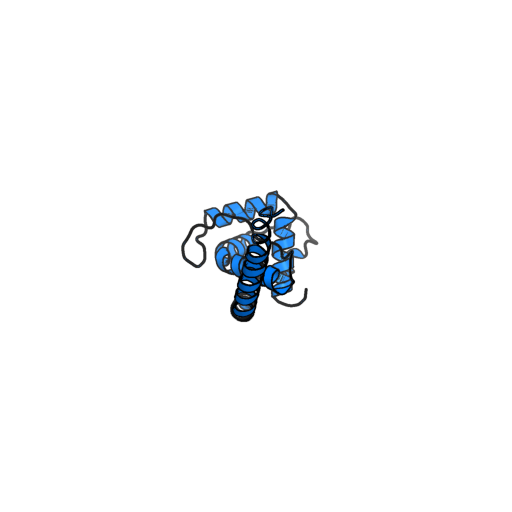 113 ? 21.755 2.880 -10.208 1.00 83.25 113 LYS A O 1
ATOM 932 N N . ARG A 1 114 ? 21.096 1.390 -11.754 1.00 83.56 114 ARG A N 1
ATOM 933 C CA . ARG A 1 114 ? 22.408 1.293 -12.419 1.00 83.56 114 ARG A CA 1
ATOM 934 C C . ARG A 1 114 ? 22.812 2.594 -13.110 1.00 83.56 114 ARG A C 1
ATOM 936 O O . ARG A 1 114 ? 23.982 2.943 -13.075 1.00 83.56 114 ARG A O 1
ATOM 943 N N . LEU A 1 115 ? 21.869 3.278 -13.758 1.00 79.94 115 LEU A N 1
ATOM 944 C CA . LEU A 1 115 ? 22.139 4.546 -14.442 1.00 79.94 115 LEU A CA 1
ATOM 945 C C . LEU A 1 115 ? 22.360 5.701 -13.457 1.00 79.94 115 LEU A C 1
ATOM 947 O O . LEU A 1 115 ? 23.256 6.503 -13.676 1.00 79.94 115 LEU A O 1
ATOM 951 N N . GLN A 1 116 ? 21.590 5.755 -12.368 1.00 76.06 116 GLN A N 1
ATOM 952 C CA . GLN A 1 116 ? 21.774 6.740 -11.299 1.00 76.06 116 GLN A CA 1
ATOM 953 C C . GLN A 1 116 ? 23.136 6.579 -10.619 1.00 76.06 116 GLN A C 1
ATOM 955 O O . GLN A 1 116 ? 23.859 7.556 -10.515 1.00 76.06 116 GLN A O 1
ATOM 960 N N . GLY A 1 117 ? 23.534 5.348 -10.272 1.00 68.88 117 GLY A N 1
ATOM 961 C CA . GLY A 1 117 ? 24.851 5.109 -9.670 1.00 68.88 117 GLY A CA 1
ATOM 962 C C . GLY A 1 117 ? 26.021 5.559 -10.554 1.00 68.88 117 GLY A C 1
ATOM 963 O O . GLY A 1 117 ? 26.974 6.129 -10.049 1.00 68.88 117 GLY A O 1
ATOM 964 N N . ARG A 1 118 ? 25.923 5.393 -11.882 1.00 59.94 118 ARG A N 1
ATOM 965 C CA . ARG A 1 118 ? 26.952 5.890 -12.816 1.00 59.94 118 ARG A CA 1
ATOM 966 C C . ARG A 1 118 ? 27.014 7.415 -12.890 1.00 59.94 118 ARG A C 1
ATOM 968 O O . ARG A 1 118 ? 28.099 7.961 -13.014 1.00 59.94 118 ARG A O 1
ATOM 975 N N . ALA A 1 119 ? 25.868 8.090 -12.817 1.00 60.50 119 ALA A N 1
ATOM 976 C CA . ALA A 1 119 ? 25.823 9.550 -12.788 1.00 60.50 119 ALA A CA 1
ATOM 977 C C . ALA A 1 119 ? 26.397 10.121 -11.477 1.00 60.50 119 ALA A C 1
ATOM 979 O O . ALA A 1 119 ? 27.023 11.177 -11.498 1.00 60.50 119 ALA A O 1
ATOM 980 N N . ASP A 1 120 ? 26.207 9.417 -10.357 1.00 57.50 120 ASP A N 1
ATOM 981 C CA . ASP A 1 120 ? 26.791 9.788 -9.064 1.00 57.50 120 ASP A CA 1
ATOM 982 C C . ASP A 1 120 ? 28.324 9.575 -9.049 1.00 57.50 120 ASP A C 1
ATOM 984 O O . ASP A 1 120 ? 29.044 10.387 -8.467 1.00 57.50 120 ASP A O 1
ATOM 988 N N . ASP A 1 121 ? 28.831 8.541 -9.737 1.00 57.44 121 ASP A N 1
ATOM 989 C CA . ASP A 1 121 ? 30.272 8.270 -9.888 1.00 57.44 121 ASP A CA 1
ATOM 990 C C . ASP A 1 121 ? 30.968 9.282 -10.832 1.00 57.44 121 ASP A C 1
ATOM 992 O O . ASP A 1 121 ? 32.034 9.805 -10.501 1.00 57.44 121 ASP A O 1
ATOM 996 N N . GLU A 1 122 ? 30.350 9.636 -11.969 1.00 56.47 122 GLU A N 1
ATOM 997 C CA . GLU A 1 122 ? 30.879 10.636 -12.923 1.00 56.47 122 GLU A CA 1
ATOM 998 C C . GLU A 1 122 ? 30.968 12.058 -12.324 1.00 56.47 122 GLU A C 1
ATOM 1000 O O . GLU A 1 122 ? 31.741 12.893 -12.797 1.00 56.47 122 GLU A O 1
ATOM 1005 N N . GLY A 1 123 ? 30.226 12.345 -11.248 1.00 52.53 123 GLY A N 1
ATOM 1006 C CA . GLY A 1 123 ? 30.286 13.616 -10.519 1.00 52.53 123 GLY A CA 1
ATOM 1007 C C . GLY A 1 123 ? 31.493 13.776 -9.582 1.00 52.53 123 GLY A C 1
ATOM 1008 O O . GLY A 1 123 ? 31.723 14.880 -9.087 1.00 52.53 123 GLY A O 1
ATOM 1009 N N . ASN A 1 124 ? 32.269 12.713 -9.332 1.00 49.41 124 ASN A N 1
ATOM 1010 C CA . ASN A 1 124 ? 33.394 12.721 -8.387 1.00 49.41 124 ASN A CA 1
ATOM 1011 C C . ASN A 1 124 ? 34.786 12.760 -9.059 1.00 49.41 124 ASN A C 1
ATOM 1013 O O . ASN A 1 124 ? 35.797 12.904 -8.374 1.00 49.41 124 ASN A O 1
ATOM 1017 N N . GLU A 1 125 ? 34.873 12.691 -10.391 1.00 54.16 125 GLU A N 1
ATOM 1018 C CA . GLU A 1 125 ? 36.158 12.642 -11.121 1.00 54.16 125 GLU A CA 1
ATOM 1019 C C . GLU A 1 125 ? 36.657 14.013 -11.631 1.00 54.16 125 GLU A C 1
ATOM 1021 O O . GLU A 1 125 ? 37.623 14.099 -12.385 1.00 54.16 125 GLU A O 1
ATOM 1026 N N . GLY A 1 126 ? 36.054 15.121 -11.185 1.00 48.88 126 GLY A N 1
ATOM 1027 C CA . GLY A 1 126 ? 36.427 16.481 -11.609 1.00 48.88 126 GLY A CA 1
ATOM 1028 C C . GLY A 1 126 ? 37.555 17.165 -10.823 1.00 48.88 126 GLY A C 1
ATOM 1029 O O . GLY A 1 126 ? 37.886 18.308 -11.130 1.00 48.88 126 GLY A O 1
ATOM 1030 N N . SER A 1 127 ? 38.145 16.530 -9.803 1.00 47.97 127 SER A N 1
ATOM 1031 C CA . SER A 1 127 ? 39.140 17.177 -8.928 1.00 47.97 127 SER A CA 1
ATOM 1032 C C . SER A 1 127 ? 40.447 16.391 -8.820 1.00 47.97 127 SER A C 1
ATOM 1034 O O . SER A 1 127 ? 40.850 15.977 -7.736 1.00 47.97 127 SER A O 1
ATOM 1036 N N . SER A 1 128 ? 41.146 16.200 -9.937 1.00 48.81 128 SER A N 1
ATOM 1037 C CA . SER A 1 128 ? 42.609 16.050 -9.941 1.00 48.81 128 SER A CA 1
ATOM 1038 C C . SER A 1 128 ? 43.147 16.168 -11.356 1.00 48.81 128 SER A C 1
ATOM 1040 O O . SER A 1 128 ? 43.144 15.191 -12.094 1.00 48.81 128 SER A O 1
ATOM 1042 N N . SER A 1 129 ? 43.597 17.371 -11.720 1.00 45.22 129 SER A N 1
ATOM 1043 C CA . SER A 1 129 ? 44.785 17.642 -12.551 1.00 45.22 129 SER A CA 1
ATOM 1044 C C . SER A 1 129 ? 44.806 19.126 -12.923 1.00 45.22 129 SER A C 1
ATOM 1046 O O . SER A 1 129 ? 44.376 19.525 -13.998 1.00 45.22 129 SER A O 1
ATOM 1048 N N . ALA A 1 130 ? 45.313 19.952 -12.013 1.00 43.62 130 ALA A N 1
ATOM 1049 C CA . ALA A 1 130 ? 45.973 21.200 -12.377 1.00 43.62 130 ALA A CA 1
ATOM 1050 C C . ALA A 1 130 ? 47.340 21.171 -11.690 1.00 43.62 130 ALA A C 1
ATOM 1052 O O . ALA A 1 130 ? 47.553 21.792 -10.650 1.00 43.62 130 ALA A O 1
ATOM 1053 N N . VAL A 1 131 ? 48.229 20.329 -12.221 1.00 46.16 131 VAL A N 1
ATOM 1054 C CA . VAL A 1 131 ? 49.664 20.489 -11.993 1.00 46.16 131 VAL A CA 1
ATOM 1055 C C . VAL A 1 131 ? 50.130 21.634 -12.884 1.00 46.16 131 VAL A C 1
ATOM 1057 O O . VAL A 1 131 ? 49.806 21.695 -14.068 1.00 46.16 131 VAL A O 1
ATOM 1060 N N . ILE A 1 132 ? 50.778 22.584 -12.227 1.00 48.84 132 ILE A N 1
ATOM 1061 C CA . ILE A 1 132 ? 51.379 23.798 -12.762 1.00 48.84 132 ILE A CA 1
ATOM 1062 C C . ILE A 1 132 ? 52.605 23.396 -13.586 1.00 48.84 132 ILE A C 1
ATOM 1064 O O . ILE A 1 132 ? 53.457 22.690 -13.058 1.00 48.84 132 ILE A O 1
ATOM 1068 N N . ASP A 1 133 ? 52.703 23.893 -14.816 1.00 43.12 133 ASP A N 1
ATOM 1069 C CA . ASP A 1 133 ? 53.957 24.010 -15.569 1.00 43.12 133 ASP A CA 1
ATOM 1070 C C . ASP A 1 133 ? 53.900 25.326 -16.366 1.00 43.12 133 ASP A C 1
ATOM 1072 O O . ASP A 1 133 ? 53.157 25.421 -17.345 1.00 43.12 133 ASP A O 1
ATOM 1076 N N . ASP A 1 134 ? 54.538 26.375 -15.832 1.00 43.28 134 ASP A N 1
ATOM 1077 C CA . ASP A 1 134 ? 55.683 27.110 -16.424 1.00 43.28 134 ASP A CA 1
ATOM 1078 C C . ASP A 1 134 ? 56.234 28.114 -15.384 1.00 43.28 134 ASP A C 1
ATOM 1080 O O . ASP A 1 134 ? 55.440 28.939 -14.861 1.00 43.28 134 ASP A O 1
#

pLDDT: mean 82.18, std 15.2, range [43.12, 97.62]

Radius of gyration: 20.06 Å; chains: 1; bounding box: 77×41×32 Å

Foldseek 3Di:
DDDLLVLLLLLLCVQVVDPVSFVLLLVLLQVDAFPVRHRDDDGQQHQDDDRLLSSLSNLVVCNRSVSSLVVSLVPDDDPDPPPPNNVSRDDPVSNVVSVVSNVVSVVVNVVVVVVVVVVVVVVPPPPDDDDDDD